Protein AF-A0A8J5F9C9-F1 (afdb_monomer_lite)

InterPro domains:
  IPR012340 Nucleic acid-binding, OB-fold [G3DSA:2.40.50.140] (24-118)
  IPR012340 Nucleic acid-binding, OB-fold [SSF50249] (26-118)
  IPR051231 SOSS complex subunit B [PTHR13356] (24-118)

Structure (mmCIF, N/CA/C/O backbone):
data_AF-A0A8J5F9C9-F1
#
_entry.id   AF-A0A8J5F9C9-F1
#
loop_
_atom_site.group_PDB
_atom_site.id
_atom_site.type_symbol
_atom_site.label_atom_id
_atom_site.label_alt_id
_atom_site.label_comp_id
_atom_site.label_asym_id
_atom_site.label_entity_id
_atom_site.label_seq_id
_atom_site.pdbx_PDB_ins_code
_atom_site.Cartn_x
_atom_site.Cartn_y
_atom_site.Cartn_z
_atom_site.occupancy
_atom_site.B_iso_or_equiv
_atom_site.auth_seq_id
_atom_site.auth_comp_id
_atom_site.auth_asym_id
_atom_site.auth_atom_id
_atom_site.pdbx_PDB_model_num
ATOM 1 N N . MET A 1 1 ? 5.731 -18.144 -0.933 1.00 34.97 1 MET A N 1
ATOM 2 C CA . MET A 1 1 ? 4.597 -18.401 -1.844 1.00 34.97 1 MET A CA 1
ATOM 3 C C . MET A 1 1 ? 4.788 -17.467 -3.034 1.00 34.97 1 MET A C 1
ATOM 5 O O . MET A 1 1 ? 4.597 -16.271 -2.881 1.00 34.97 1 MET A O 1
ATOM 9 N N . ASN A 1 2 ? 5.341 -17.963 -4.146 1.00 32.09 2 ASN A N 1
ATOM 10 C CA . ASN A 1 2 ? 5.624 -17.144 -5.333 1.00 32.09 2 ASN A CA 1
ATOM 11 C C . ASN A 1 2 ? 4.320 -16.948 -6.105 1.00 32.09 2 ASN A C 1
ATOM 13 O O . ASN A 1 2 ? 3.891 -17.837 -6.839 1.00 32.09 2 ASN A O 1
ATOM 17 N N . MET A 1 3 ? 3.665 -15.810 -5.898 1.00 38.44 3 MET A N 1
ATOM 18 C CA . MET A 1 3 ? 2.511 -15.425 -6.700 1.00 38.44 3 MET A CA 1
ATOM 19 C C . MET A 1 3 ? 3.026 -15.041 -8.092 1.00 38.44 3 MET A C 1
ATOM 21 O O . MET A 1 3 ? 3.757 -14.066 -8.249 1.00 38.44 3 MET A O 1
ATOM 25 N N . ASN A 1 4 ? 2.717 -15.862 -9.097 1.00 37.50 4 ASN A N 1
ATOM 26 C CA . ASN A 1 4 ? 3.118 -15.615 -10.479 1.00 37.50 4 ASN A CA 1
ATOM 27 C C . ASN A 1 4 ? 2.414 -14.352 -10.992 1.00 37.50 4 ASN A C 1
ATOM 29 O O . ASN A 1 4 ? 1.248 -14.406 -11.380 1.00 37.50 4 ASN A O 1
ATOM 33 N N . PHE A 1 5 ? 3.144 -13.233 -11.038 1.00 46.00 5 PHE A N 1
ATOM 34 C CA . PHE A 1 5 ? 2.708 -11.951 -11.613 1.00 46.00 5 PHE A CA 1
ATOM 35 C C . PHE A 1 5 ? 2.080 -12.094 -13.011 1.00 46.00 5 PHE A C 1
ATOM 37 O O . PHE A 1 5 ? 1.198 -11.319 -13.375 1.00 46.00 5 PHE A O 1
ATOM 44 N N . TYR A 1 6 ? 2.462 -13.135 -13.757 1.00 46.03 6 TYR A N 1
ATOM 45 C CA . TYR A 1 6 ? 1.869 -13.510 -15.042 1.00 46.03 6 TYR A CA 1
ATOM 46 C C . TYR A 1 6 ? 0.339 -13.660 -15.013 1.00 46.03 6 TYR A C 1
ATOM 48 O O . TYR A 1 6 ? -0.317 -13.254 -15.968 1.00 46.03 6 TYR A O 1
ATOM 56 N N . TYR A 1 7 ? -0.248 -14.185 -13.932 1.00 43.53 7 TYR A N 1
ATOM 57 C CA . TYR A 1 7 ? -1.702 -14.393 -13.865 1.00 43.53 7 TYR A CA 1
ATOM 58 C C . TYR A 1 7 ? -2.494 -13.096 -13.670 1.00 43.53 7 TYR A C 1
ATOM 60 O O . TYR A 1 7 ? -3.628 -12.990 -14.123 1.00 43.53 7 TYR A O 1
ATOM 68 N N . ILE A 1 8 ? -1.894 -12.097 -13.026 1.00 46.91 8 ILE A N 1
ATOM 69 C CA . ILE A 1 8 ? -2.542 -10.812 -12.743 1.00 46.91 8 ILE A CA 1
ATOM 70 C C . ILE A 1 8 ? -2.579 -9.941 -14.007 1.00 46.91 8 ILE A C 1
ATOM 72 O O . ILE A 1 8 ? -3.555 -9.239 -14.261 1.00 46.91 8 ILE A O 1
ATOM 76 N N . LEU A 1 9 ? -1.531 -10.019 -14.830 1.00 47.00 9 LEU A N 1
ATOM 77 C CA . LEU A 1 9 ? -1.378 -9.197 -16.032 1.00 47.00 9 LEU A CA 1
ATOM 78 C C . LEU A 1 9 ? -2.194 -9.703 -17.234 1.00 47.00 9 LEU A C 1
ATOM 80 O O . LEU A 1 9 ? -2.459 -8.930 -18.145 1.00 47.00 9 LEU A O 1
ATOM 84 N N . SER A 1 10 ? -2.645 -10.962 -17.233 1.00 47.97 10 SER A N 1
ATOM 85 C CA . SER A 1 10 ? -3.432 -11.537 -18.340 1.00 47.97 10 SER A CA 1
ATOM 86 C C . SER A 1 10 ? -4.815 -10.894 -18.533 1.00 47.97 10 SER A C 1
ATOM 88 O O . SER A 1 10 ? -5.418 -11.089 -19.586 1.00 47.97 10 SER A O 1
ATOM 90 N N . ASN A 1 11 ? -5.339 -10.170 -17.538 1.00 49.72 11 ASN A N 1
ATOM 91 C CA . ASN A 1 11 ? -6.703 -9.624 -17.562 1.00 49.72 11 ASN A CA 1
ATOM 92 C C . ASN A 1 11 ? -6.786 -8.137 -17.935 1.00 49.72 11 ASN A C 1
ATOM 94 O O . ASN A 1 11 ? -7.888 -7.609 -18.057 1.00 49.72 11 ASN A O 1
ATOM 98 N N . ASN A 1 12 ? -5.655 -7.459 -18.136 1.00 50.62 12 ASN A N 1
ATOM 99 C CA . ASN A 1 12 ? -5.623 -6.045 -18.494 1.00 50.62 12 ASN A CA 1
ATOM 100 C C . ASN A 1 12 ? -4.858 -5.883 -19.811 1.00 50.62 12 ASN A C 1
ATOM 102 O O . ASN A 1 12 ? -3.735 -6.356 -19.927 1.00 50.62 12 ASN A O 1
ATOM 106 N N . ASN A 1 13 ? -5.446 -5.197 -20.797 1.00 50.41 13 ASN A N 1
ATOM 107 C CA . ASN A 1 13 ? -4.880 -4.924 -22.135 1.00 50.41 13 ASN A CA 1
ATOM 108 C C . ASN A 1 13 ? -3.601 -4.042 -22.133 1.00 50.41 13 ASN A C 1
ATOM 110 O O . ASN A 1 13 ? -3.288 -3.388 -23.125 1.00 50.41 13 ASN A O 1
ATOM 114 N N . LEU A 1 14 ? -2.864 -3.988 -21.024 1.00 52.44 14 LEU A N 1
ATOM 115 C CA . LEU A 1 14 ? -1.576 -3.316 -20.903 1.00 52.44 14 LEU A CA 1
ATOM 116 C C . LEU A 1 14 ? -0.469 -4.320 -21.215 1.00 52.44 14 LEU A C 1
ATOM 118 O O . LEU A 1 14 ? -0.405 -5.395 -20.616 1.00 52.44 14 LEU A O 1
ATOM 122 N N . SER A 1 15 ? 0.414 -3.978 -22.154 1.00 57.56 15 SER A N 1
ATOM 123 C CA . SER A 1 15 ? 1.530 -4.857 -22.477 1.00 57.56 15 SER A CA 1
ATOM 124 C C . SER A 1 15 ? 2.447 -4.992 -21.256 1.00 57.56 15 SER A C 1
ATOM 126 O O . SER A 1 15 ? 2.680 -4.036 -20.513 1.00 57.56 15 SER A O 1
ATOM 128 N N . PHE A 1 16 ? 3.000 -6.189 -21.049 1.00 54.81 16 PHE A N 1
ATOM 129 C CA . PHE A 1 16 ? 3.995 -6.450 -20.003 1.00 54.81 16 PHE A CA 1
ATOM 130 C C . PHE A 1 16 ? 5.136 -5.417 -20.024 1.00 54.81 16 PHE A C 1
ATOM 132 O O . PHE A 1 16 ? 5.650 -5.031 -18.977 1.00 54.81 16 PHE A O 1
ATOM 139 N N . LEU A 1 17 ? 5.491 -4.929 -21.218 1.00 50.19 17 LEU A N 1
ATOM 140 C CA . LEU A 1 17 ? 6.522 -3.920 -21.420 1.00 50.19 17 LEU A CA 1
ATOM 141 C C . LEU A 1 17 ? 6.125 -2.543 -20.866 1.00 50.19 17 LEU A C 1
ATOM 143 O O . LEU A 1 17 ? 6.967 -1.895 -20.252 1.00 50.19 17 LEU A O 1
ATOM 147 N N . ASP A 1 18 ? 4.870 -2.114 -21.017 1.00 54.16 18 ASP A N 1
ATOM 148 C CA . ASP A 1 18 ? 4.403 -0.805 -20.531 1.00 54.16 18 ASP A CA 1
ATOM 149 C C . ASP A 1 18 ? 4.410 -0.738 -19.000 1.00 54.16 18 ASP A C 1
ATOM 151 O O . ASP A 1 18 ? 4.895 0.233 -18.416 1.00 54.16 18 ASP A O 1
ATOM 155 N N . TYR A 1 19 ? 3.973 -1.815 -18.341 1.00 57.41 19 TYR A N 1
ATOM 156 C CA . TYR A 1 19 ? 4.068 -1.958 -16.886 1.00 57.41 19 TYR A CA 1
ATOM 157 C C . TYR A 1 19 ? 5.530 -1.963 -16.413 1.00 57.41 19 TYR A C 1
ATOM 159 O O . TYR A 1 19 ? 5.889 -1.256 -15.471 1.00 57.41 19 TYR A O 1
ATOM 167 N N . TYR A 1 20 ? 6.410 -2.696 -17.105 1.00 54.69 20 TYR A N 1
ATOM 168 C CA . TYR A 1 20 ? 7.831 -2.775 -16.752 1.00 54.69 20 TYR A CA 1
ATOM 169 C C . TYR A 1 20 ? 8.571 -1.443 -16.960 1.00 54.69 20 TYR A C 1
ATOM 171 O O . TYR A 1 20 ? 9.447 -1.087 -16.171 1.00 54.69 20 TYR A O 1
ATOM 179 N N . ILE A 1 21 ? 8.225 -0.686 -18.007 1.00 50.72 21 ILE A N 1
ATOM 180 C CA . ILE A 1 21 ? 8.806 0.631 -18.305 1.00 50.72 21 ILE A CA 1
ATOM 181 C C . ILE A 1 21 ? 8.325 1.679 -17.291 1.00 50.72 21 ILE A C 1
ATOM 183 O O . ILE A 1 21 ? 9.142 2.486 -16.842 1.00 50.72 21 ILE A O 1
ATOM 187 N N . HIS A 1 22 ? 7.056 1.641 -16.864 1.00 52.59 22 HIS A N 1
ATOM 188 C CA . HIS A 1 22 ? 6.554 2.517 -15.796 1.00 52.59 22 HIS A CA 1
ATOM 189 C C . HIS A 1 22 ? 7.190 2.178 -14.435 1.00 52.59 22 HIS A C 1
ATOM 191 O O . HIS A 1 22 ? 7.629 3.071 -13.706 1.00 52.59 22 HIS A O 1
ATOM 197 N N . MET A 1 23 ? 7.364 0.884 -14.140 1.00 54.91 23 MET A N 1
ATOM 198 C CA . MET A 1 23 ? 8.009 0.400 -12.916 1.00 54.91 23 MET A CA 1
ATOM 199 C C . MET A 1 23 ? 9.491 0.805 -12.808 1.00 54.91 23 MET A C 1
ATOM 201 O O . MET A 1 23 ? 9.996 0.964 -11.701 1.00 54.91 23 MET A O 1
ATOM 205 N N . ARG A 1 24 ? 10.208 1.046 -13.918 1.00 54.25 24 ARG A N 1
ATOM 206 C CA . ARG A 1 24 ? 11.646 1.400 -13.887 1.00 54.25 24 ARG A CA 1
ATOM 207 C C . ARG A 1 24 ? 11.985 2.750 -13.241 1.00 54.25 24 ARG A C 1
ATOM 209 O O . ARG A 1 24 ? 13.160 2.985 -12.967 1.00 54.25 24 ARG A O 1
ATOM 216 N N . ARG A 1 25 ? 11.012 3.638 -13.009 1.00 63.31 25 ARG A N 1
ATOM 217 C CA . ARG A 1 25 ? 11.221 4.897 -12.260 1.00 63.31 25 ARG A CA 1
ATOM 218 C C . ARG A 1 25 ? 10.656 4.865 -10.841 1.00 63.31 25 ARG A C 1
ATOM 220 O O . ARG A 1 25 ? 10.920 5.787 -10.074 1.00 63.31 25 ARG A O 1
ATOM 227 N N . ALA A 1 26 ? 9.895 3.830 -10.503 1.00 77.81 26 ALA A N 1
ATOM 228 C CA . ALA A 1 26 ? 9.252 3.690 -9.211 1.00 77.81 26 ALA A CA 1
ATOM 229 C C . ALA A 1 26 ? 10.181 2.944 -8.240 1.00 77.81 26 ALA A C 1
ATOM 231 O O . ALA A 1 26 ? 10.850 1.976 -8.605 1.00 77.81 26 ALA A O 1
ATOM 232 N N . THR A 1 27 ? 10.227 3.382 -6.987 1.00 90.25 27 THR A N 1
ATOM 233 C CA . THR A 1 27 ? 10.934 2.679 -5.918 1.00 90.25 27 THR A CA 1
ATOM 234 C C . THR A 1 27 ? 10.238 1.348 -5.644 1.00 90.25 27 THR A C 1
ATOM 236 O O . THR A 1 27 ? 9.033 1.308 -5.396 1.00 90.25 27 THR A O 1
ATOM 239 N N . GLN A 1 28 ? 11.005 0.258 -5.662 1.00 91.31 28 GLN A N 1
ATOM 240 C CA . GLN A 1 28 ? 10.521 -1.084 -5.329 1.00 91.31 28 GLN A CA 1
ATOM 241 C C . GLN A 1 28 ? 10.155 -1.189 -3.846 1.00 91.31 28 GLN A C 1
ATOM 243 O O . GLN A 1 28 ? 10.874 -0.658 -2.995 1.00 91.31 28 GLN A O 1
ATOM 248 N N . LEU A 1 29 ? 9.103 -1.941 -3.519 1.00 94.38 29 LEU A N 1
ATOM 249 C CA . LEU A 1 29 ? 8.649 -2.127 -2.140 1.00 94.38 29 LEU A CA 1
ATOM 250 C C . LEU A 1 29 ? 9.717 -2.773 -1.252 1.00 94.38 29 LEU A C 1
ATOM 252 O O . LEU A 1 29 ? 9.839 -2.410 -0.091 1.00 94.38 29 LEU A O 1
ATOM 256 N N . LYS A 1 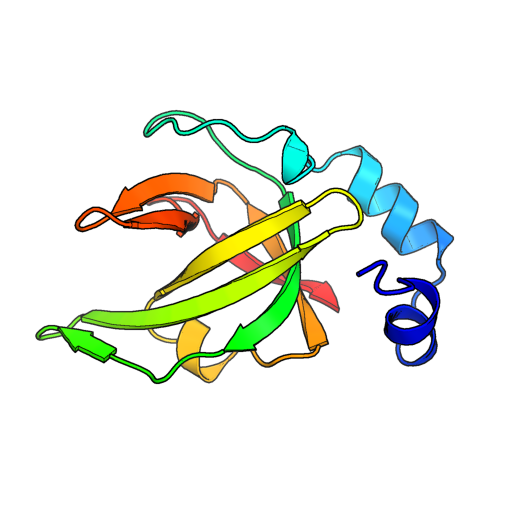30 ? 10.554 -3.677 -1.772 1.00 92.44 30 LYS A N 1
ATOM 257 C CA . LYS A 1 30 ? 11.674 -4.239 -0.995 1.00 92.44 30 LYS A CA 1
ATOM 258 C C . LYS A 1 30 ? 12.714 -3.183 -0.584 1.00 92.44 30 LYS A C 1
ATOM 260 O O . LYS A 1 30 ? 13.442 -3.386 0.384 1.00 92.44 30 LYS A O 1
ATOM 265 N N . GLY A 1 31 ? 12.822 -2.092 -1.342 1.00 89.81 31 GLY A N 1
ATOM 266 C CA . GLY A 1 31 ? 13.829 -1.049 -1.147 1.00 89.81 31 GLY A CA 1
ATOM 267 C C . GLY A 1 31 ? 13.387 0.109 -0.253 1.00 89.81 31 GLY A C 1
ATOM 268 O O . GLY A 1 31 ? 14.218 0.954 0.078 1.00 89.81 31 GLY A O 1
ATOM 269 N N . ILE A 1 32 ? 12.108 0.185 0.134 1.00 92.06 32 ILE A N 1
ATOM 270 C CA . ILE A 1 32 ? 11.631 1.259 1.012 1.00 92.06 32 ILE A CA 1
ATOM 271 C C . ILE A 1 32 ? 12.037 0.974 2.460 1.00 92.06 32 ILE A C 1
ATOM 273 O O . ILE A 1 32 ? 11.943 -0.150 2.949 1.00 92.06 32 ILE A O 1
ATOM 277 N N . VAL A 1 33 ? 12.472 2.015 3.164 1.00 90.88 33 VAL A N 1
ATOM 278 C CA . VAL A 1 33 ? 12.856 1.944 4.578 1.00 90.88 33 VAL A CA 1
ATOM 279 C C . VAL A 1 33 ? 11.969 2.872 5.403 1.00 90.88 33 VAL A C 1
ATOM 281 O O . VAL A 1 33 ? 11.559 3.916 4.885 1.00 90.88 33 VAL A O 1
ATOM 284 N N . PRO A 1 34 ? 11.644 2.523 6.663 1.00 90.62 34 PRO A N 1
ATOM 285 C CA . PRO A 1 34 ? 10.821 3.379 7.504 1.00 90.62 34 PRO A CA 1
ATOM 286 C C . PRO A 1 34 ? 11.474 4.752 7.691 1.00 90.62 34 PRO A C 1
ATOM 288 O O . PRO A 1 34 ? 12.556 4.859 8.264 1.00 90.62 34 PRO A O 1
ATOM 291 N N . ALA A 1 35 ? 10.818 5.805 7.215 1.00 82.69 35 ALA A N 1
ATOM 292 C CA . ALA A 1 35 ? 11.274 7.179 7.364 1.00 82.69 35 ALA A CA 1
ATOM 293 C C . ALA A 1 35 ? 10.093 8.139 7.200 1.00 82.69 35 ALA A C 1
ATOM 295 O O . ALA A 1 35 ? 9.399 8.128 6.186 1.00 82.69 35 ALA A O 1
ATOM 296 N N . ALA A 1 36 ? 9.883 9.012 8.186 1.00 67.50 36 ALA A N 1
ATOM 297 C CA . ALA A 1 36 ? 8.796 9.993 8.151 1.00 67.50 36 ALA A CA 1
ATOM 298 C C . ALA A 1 36 ? 9.017 11.114 7.115 1.00 67.50 36 ALA A C 1
ATOM 300 O O . ALA A 1 36 ? 8.075 11.824 6.770 1.00 67.50 36 ALA A O 1
ATOM 301 N N . THR A 1 37 ? 10.254 11.281 6.639 1.00 68.06 37 THR A N 1
ATOM 302 C CA . THR A 1 37 ? 10.676 12.369 5.745 1.00 68.06 37 THR A CA 1
ATOM 303 C C . THR A 1 37 ? 10.995 11.913 4.327 1.00 68.06 37 THR A C 1
ATOM 305 O O . THR A 1 37 ? 11.183 12.764 3.461 1.00 68.06 37 THR A O 1
ATOM 308 N N . ASN A 1 38 ? 11.084 10.604 4.077 1.00 74.12 38 ASN A N 1
ATOM 309 C CA . ASN A 1 38 ? 11.406 10.112 2.745 1.00 74.12 38 ASN A CA 1
ATOM 310 C C . ASN A 1 38 ? 10.152 10.079 1.884 1.00 74.12 38 ASN A C 1
ATOM 312 O O . ASN A 1 38 ? 9.112 9.559 2.283 1.00 74.12 38 ASN A O 1
ATOM 316 N N . THR A 1 39 ? 10.303 10.599 0.675 1.00 86.44 39 THR A N 1
ATOM 317 C CA . THR A 1 39 ? 9.300 10.523 -0.374 1.00 86.44 39 THR A CA 1
ATOM 318 C C . THR A 1 39 ? 9.364 9.150 -1.032 1.00 86.44 39 THR A C 1
ATOM 320 O O . THR A 1 39 ? 10.366 8.803 -1.660 1.00 86.44 39 THR A O 1
ATOM 323 N N . VAL A 1 40 ? 8.296 8.367 -0.909 1.00 92.00 40 VAL A N 1
ATOM 324 C CA . VAL A 1 40 ? 8.147 7.088 -1.608 1.00 92.00 40 VAL A CA 1
ATOM 325 C C . VAL A 1 40 ? 7.290 7.298 -2.850 1.00 92.00 40 VAL A C 1
ATOM 327 O O . VAL A 1 40 ? 6.108 7.611 -2.740 1.00 92.00 40 VAL A O 1
ATOM 330 N N . ASN A 1 41 ? 7.879 7.088 -4.025 1.00 93.62 41 ASN A N 1
ATOM 331 C CA . ASN A 1 41 ? 7.154 7.008 -5.290 1.00 93.62 41 ASN A CA 1
ATOM 332 C C . ASN A 1 41 ? 7.169 5.550 -5.736 1.00 93.62 41 ASN A C 1
ATOM 334 O O . ASN A 1 41 ? 8.242 5.014 -5.993 1.00 93.62 41 ASN A O 1
ATOM 338 N N . THR A 1 42 ? 6.023 4.881 -5.761 1.00 93.94 42 THR A N 1
ATOM 339 C CA . THR A 1 42 ? 5.956 3.434 -6.012 1.00 93.94 42 THR A CA 1
ATOM 340 C C . THR A 1 42 ? 4.661 3.055 -6.724 1.00 93.94 42 THR A C 1
ATOM 342 O O . THR A 1 42 ? 3.711 3.834 -6.768 1.00 93.94 42 THR A O 1
ATOM 345 N N . GLN A 1 43 ? 4.619 1.855 -7.290 1.00 95.31 43 GLN A N 1
ATOM 346 C CA . GLN A 1 43 ? 3.434 1.297 -7.923 1.00 95.31 43 GLN A CA 1
ATOM 347 C C . GLN A 1 43 ? 3.260 -0.144 -7.460 1.00 95.31 43 GLN A C 1
ATOM 349 O O . GLN A 1 43 ? 4.211 -0.922 -7.463 1.00 95.31 43 GLN A O 1
ATOM 354 N N . PHE A 1 44 ? 2.043 -0.502 -7.074 1.00 95.62 44 PHE A N 1
ATOM 355 C CA . PHE A 1 44 ? 1.736 -1.814 -6.518 1.00 95.62 44 PHE A CA 1
ATOM 356 C C . PHE A 1 44 ? 0.321 -2.243 -6.886 1.00 95.62 44 PHE A C 1
ATOM 358 O O . PHE A 1 44 ? -0.530 -1.420 -7.225 1.00 95.62 44 PHE A O 1
ATOM 365 N N . ILE A 1 45 ? 0.066 -3.543 -6.801 1.00 96.50 45 ILE A N 1
ATOM 366 C CA . ILE A 1 45 ? -1.282 -4.095 -6.867 1.00 96.50 45 ILE A CA 1
ATOM 367 C C . ILE A 1 45 ? -1.881 -4.202 -5.464 1.00 96.50 45 ILE A C 1
ATOM 369 O O . ILE A 1 45 ? -1.199 -4.601 -4.518 1.00 96.50 45 ILE A O 1
ATOM 373 N N . LEU A 1 46 ? -3.168 -3.879 -5.336 1.00 97.75 46 LEU A N 1
ATOM 374 C CA . LEU A 1 46 ? -3.957 -4.171 -4.143 1.00 97.75 46 LEU A CA 1
ATOM 375 C C . LEU A 1 46 ? -4.354 -5.652 -4.136 1.00 97.75 46 LEU A C 1
ATOM 377 O O . LEU A 1 46 ? -5.055 -6.106 -5.038 1.00 97.75 46 LEU A O 1
ATOM 381 N N . LEU A 1 47 ? -3.911 -6.403 -3.127 1.00 96.25 47 LEU A N 1
ATOM 382 C CA . LEU A 1 47 ? -4.200 -7.834 -2.984 1.00 96.25 47 LEU A CA 1
ATOM 383 C C . LEU A 1 47 ? -5.435 -8.084 -2.122 1.00 96.25 47 LEU A C 1
ATOM 385 O O . LEU A 1 47 ? -6.345 -8.799 -2.526 1.00 96.25 47 LEU A O 1
ATOM 389 N N . GLU A 1 48 ? -5.473 -7.470 -0.942 1.00 97.50 48 GLU A N 1
ATOM 390 C CA . GLU A 1 48 ? -6.547 -7.643 0.035 1.00 97.50 48 GLU A CA 1
ATOM 391 C C . GLU A 1 48 ? -6.905 -6.294 0.644 1.00 97.50 48 GLU A C 1
ATOM 393 O O . GLU A 1 48 ? -6.025 -5.465 0.884 1.00 97.50 48 GLU A O 1
ATOM 398 N N . LYS A 1 49 ? -8.192 -6.075 0.921 1.00 96.88 49 LYS A N 1
ATOM 399 C CA . LYS A 1 49 ? -8.693 -4.862 1.571 1.00 96.88 49 LYS A CA 1
ATOM 400 C C . LYS A 1 49 ? -9.425 -5.237 2.855 1.00 96.88 49 LYS A C 1
ATOM 402 O O . LYS A 1 49 ? -10.388 -5.998 2.823 1.00 96.88 49 LYS A O 1
ATOM 407 N N . GLY A 1 50 ? -8.966 -4.694 3.976 1.00 94.94 50 GLY A N 1
ATOM 408 C CA . GLY A 1 50 ? -9.624 -4.822 5.269 1.00 94.94 50 GLY A CA 1
ATOM 409 C C . GLY A 1 50 ? -10.890 -3.970 5.371 1.00 94.94 50 GLY A C 1
ATOM 410 O O . GLY A 1 50 ? -11.193 -3.138 4.512 1.00 94.94 50 GLY A O 1
ATOM 411 N N . SER A 1 51 ? -11.630 -4.160 6.461 1.00 93.62 51 SER A N 1
ATOM 412 C CA . SER A 1 51 ? -12.821 -3.367 6.760 1.00 93.62 51 SER A CA 1
ATOM 413 C C . SER A 1 51 ? -12.489 -1.885 6.935 1.00 93.62 51 SER A C 1
ATOM 415 O O . SER A 1 51 ? -11.432 -1.519 7.453 1.00 93.62 51 SER A O 1
ATOM 417 N N . ILE A 1 52 ? -13.439 -1.030 6.567 1.00 94.00 52 ILE A N 1
ATOM 418 C CA . ILE A 1 52 ? -13.355 0.403 6.834 1.00 94.00 52 ILE A CA 1
ATOM 419 C C . ILE A 1 52 ? -13.501 0.643 8.340 1.00 94.00 52 ILE A C 1
ATOM 421 O O . ILE A 1 52 ? -14.502 0.256 8.940 1.00 94.00 52 ILE A O 1
ATOM 425 N N . ALA A 1 53 ? -12.517 1.312 8.932 1.00 91.56 53 ALA A N 1
ATOM 426 C CA . ALA A 1 53 ? -12.555 1.820 10.293 1.00 91.56 53 ALA A CA 1
ATOM 427 C C . ALA A 1 53 ? -12.907 3.315 10.286 1.00 91.56 53 ALA A C 1
ATOM 429 O O . ALA A 1 53 ? -12.402 4.084 9.465 1.00 91.56 53 ALA A O 1
ATOM 430 N N . GLN A 1 54 ? -13.756 3.733 11.223 1.00 89.31 54 GLN A N 1
ATOM 431 C CA . GLN A 1 54 ? -14.036 5.141 11.496 1.00 89.31 54 GLN A CA 1
ATOM 432 C C . GLN A 1 54 ? -13.447 5.514 12.853 1.00 89.31 54 GLN A C 1
ATOM 434 O O . GLN A 1 54 ? -13.802 4.921 13.868 1.00 89.31 54 GLN A O 1
ATOM 439 N N . ASP A 1 55 ? -12.557 6.501 12.857 1.00 81.56 55 ASP A N 1
ATOM 440 C CA . ASP A 1 55 ? -12.013 7.122 14.062 1.00 81.56 55 ASP A CA 1
ATOM 441 C C . ASP A 1 55 ? -12.431 8.598 14.072 1.00 81.56 55 ASP A C 1
ATOM 443 O O . ASP A 1 55 ? -11.843 9.460 13.413 1.00 81.56 55 ASP A O 1
ATOM 447 N N . GLY A 1 56 ? -13.560 8.877 14.727 1.00 84.12 56 GLY A N 1
ATOM 448 C CA . GLY A 1 56 ? -14.209 10.183 14.669 1.00 84.12 56 GLY A CA 1
ATOM 449 C C . GLY A 1 56 ? -14.640 10.550 13.245 1.00 84.12 56 GLY A C 1
ATOM 450 O O . GLY A 1 56 ? -15.538 9.930 12.679 1.00 84.12 56 GLY A O 1
ATOM 451 N N . LYS A 1 57 ? -14.021 11.590 12.670 1.00 79.25 57 LYS A N 1
ATOM 452 C CA . LYS A 1 57 ? -14.279 12.035 11.285 1.00 79.25 57 LYS A CA 1
ATOM 453 C C . LYS A 1 57 ? -13.365 11.362 10.258 1.00 79.25 57 LYS A C 1
ATOM 455 O O . LYS A 1 57 ? -13.603 11.507 9.060 1.00 79.25 57 LYS A O 1
ATOM 460 N N . GLU A 1 58 ? -12.323 10.663 10.701 1.00 84.75 58 GLU A N 1
ATOM 461 C CA . GLU A 1 58 ? -11.356 10.030 9.812 1.00 84.75 58 GLU A CA 1
ATOM 462 C C . GLU A 1 58 ? -11.806 8.613 9.460 1.00 84.75 58 GLU A C 1
ATOM 464 O O . GLU A 1 58 ? -12.027 7.763 10.321 1.00 84.75 58 GLU A O 1
ATOM 469 N N . MET A 1 59 ? -11.943 8.361 8.162 1.00 92.25 59 MET A N 1
ATOM 470 C CA . MET A 1 59 ? -12.234 7.041 7.621 1.00 92.25 59 MET A CA 1
ATOM 471 C C . MET A 1 59 ? -10.929 6.438 7.112 1.00 92.25 59 MET A C 1
ATOM 473 O O . MET A 1 59 ? -10.270 7.046 6.270 1.00 92.25 59 MET A O 1
ATOM 477 N N . THR A 1 60 ? -10.558 5.266 7.616 1.00 94.44 60 THR A N 1
ATOM 478 C CA . THR A 1 60 ? -9.337 4.558 7.214 1.00 94.44 60 THR A CA 1
ATOM 479 C C . THR A 1 60 ? -9.637 3.115 6.860 1.00 94.44 60 THR A C 1
ATOM 481 O O . THR A 1 60 ? -10.637 2.544 7.289 1.00 94.44 60 THR A O 1
ATOM 484 N N . CYS A 1 61 ? -8.771 2.509 6.066 1.00 95.25 61 CYS A N 1
ATOM 485 C CA . CYS A 1 61 ? -8.808 1.082 5.802 1.00 95.25 61 CYS A CA 1
ATOM 486 C C . CYS A 1 61 ? -7.393 0.618 5.483 1.00 95.25 61 CYS A C 1
ATOM 488 O O . CYS A 1 61 ? -6.605 1.328 4.851 1.00 95.25 61 CYS A O 1
ATOM 490 N N . LEU A 1 62 ? -7.074 -0.573 5.972 1.00 96.56 62 LEU A N 1
ATOM 491 C CA . LEU A 1 62 ? -5.783 -1.200 5.764 1.00 96.56 62 LEU A CA 1
ATOM 492 C C . LEU A 1 62 ? -5.902 -2.197 4.617 1.00 96.56 62 LEU A C 1
ATOM 494 O O . LEU A 1 62 ? -6.858 -2.967 4.570 1.00 96.56 62 LEU A O 1
ATOM 498 N N . ALA A 1 63 ? -4.937 -2.193 3.710 1.00 97.56 63 ALA A N 1
ATOM 499 C CA . ALA A 1 63 ? -4.846 -3.155 2.625 1.00 97.56 63 ALA A CA 1
ATOM 500 C C . ALA A 1 63 ? -3.480 -3.832 2.604 1.00 97.56 63 ALA A C 1
ATOM 502 O O . ALA A 1 63 ? -2.476 -3.245 3.010 1.00 97.56 63 ALA A O 1
ATOM 503 N N . LEU A 1 64 ? -3.449 -5.055 2.084 1.00 98.19 64 LEU A N 1
ATOM 504 C CA . LEU A 1 64 ? -2.220 -5.709 1.666 1.00 98.19 64 LEU A CA 1
ATOM 505 C C . LEU A 1 64 ? -1.959 -5.339 0.207 1.00 98.19 64 LE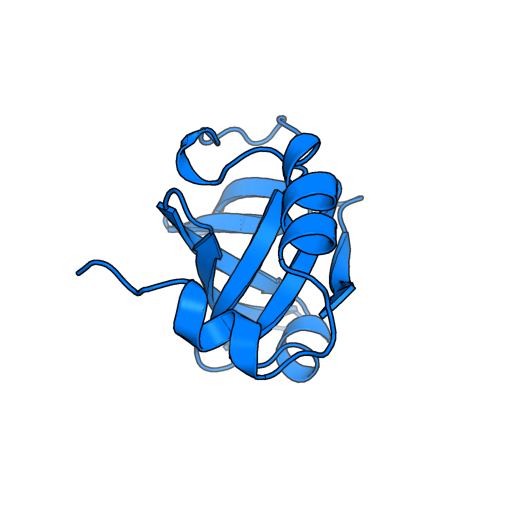U A C 1
ATOM 507 O O . LEU A 1 64 ? -2.812 -5.560 -0.654 1.00 98.19 64 LEU A O 1
ATOM 511 N N . VAL A 1 65 ? -0.782 -4.784 -0.070 1.00 97.94 65 VAL A N 1
ATOM 512 C CA . VAL A 1 65 ? -0.352 -4.435 -1.429 1.00 97.94 65 VAL A CA 1
ATOM 513 C C . VAL A 1 65 ? 0.973 -5.103 -1.752 1.00 97.94 65 VAL A C 1
ATOM 515 O O . VAL A 1 65 ? 1.759 -5.382 -0.845 1.00 97.94 65 VAL A O 1
ATOM 518 N N . ALA A 1 66 ? 1.233 -5.359 -3.031 1.00 96.88 66 ALA A N 1
ATOM 519 C CA . ALA A 1 66 ? 2.472 -5.997 -3.456 1.00 96.88 66 ALA A CA 1
ATOM 520 C C . ALA A 1 66 ? 2.988 -5.495 -4.805 1.00 96.88 66 ALA A C 1
ATOM 522 O O . ALA A 1 66 ? 2.235 -5.036 -5.662 1.00 96.88 66 ALA A O 1
ATOM 523 N N . ASP A 1 67 ? 4.292 -5.651 -4.995 1.00 93.19 67 ASP A N 1
ATOM 524 C CA . ASP A 1 67 ? 4.976 -5.603 -6.280 1.00 93.19 67 ASP A CA 1
ATOM 525 C C . ASP A 1 67 ? 5.790 -6.899 -6.459 1.00 93.19 67 ASP A C 1
ATOM 527 O O . ASP A 1 67 ? 5.688 -7.831 -5.656 1.00 93.19 67 ASP A O 1
ATOM 531 N N . ALA A 1 68 ? 6.589 -6.995 -7.522 1.00 89.44 68 ALA A N 1
ATOM 532 C CA . ALA A 1 68 ? 7.393 -8.190 -7.794 1.00 89.44 68 ALA A CA 1
ATOM 533 C C . ALA A 1 68 ? 8.465 -8.488 -6.724 1.00 89.44 68 ALA A C 1
ATOM 535 O O . ALA A 1 68 ? 9.125 -9.524 -6.790 1.00 89.44 68 ALA A O 1
ATOM 536 N N . THR A 1 69 ? 8.674 -7.587 -5.761 1.00 89.69 69 THR A N 1
ATOM 537 C CA . THR A 1 69 ? 9.796 -7.610 -4.819 1.00 89.69 69 THR A CA 1
ATOM 538 C C . THR A 1 69 ? 9.383 -7.836 -3.371 1.00 89.69 69 THR A C 1
ATOM 540 O O . THR A 1 69 ? 10.147 -8.459 -2.630 1.00 89.69 69 THR A O 1
ATOM 543 N N . ALA A 1 70 ? 8.217 -7.337 -2.953 1.00 94.00 70 ALA A N 1
ATOM 544 C CA . ALA A 1 70 ? 7.711 -7.469 -1.591 1.00 94.00 70 ALA A CA 1
ATOM 545 C C . ALA A 1 70 ? 6.202 -7.183 -1.500 1.00 94.00 70 ALA A C 1
ATOM 547 O O . ALA A 1 70 ? 5.571 -6.716 -2.447 1.00 94.00 70 ALA A O 1
ATOM 548 N N . SER A 1 71 ? 5.645 -7.420 -0.313 1.00 96.75 71 SER A N 1
ATOM 549 C CA . SER A 1 71 ? 4.313 -6.967 0.087 1.00 96.75 71 SER A CA 1
ATOM 550 C C . SER A 1 71 ? 4.396 -6.115 1.350 1.00 96.75 71 SER A C 1
ATOM 552 O O . SER A 1 71 ? 5.171 -6.434 2.253 1.00 96.75 71 SER A O 1
ATOM 554 N N . VAL A 1 72 ? 3.577 -5.069 1.443 1.00 97.19 72 VAL A N 1
ATOM 555 C CA . VAL A 1 72 ? 3.495 -4.189 2.620 1.00 97.19 72 VAL A CA 1
ATOM 556 C C . VAL A 1 72 ? 2.043 -3.857 2.948 1.00 97.19 72 VAL A C 1
ATOM 558 O O . VAL A 1 72 ? 1.156 -3.980 2.103 1.00 97.19 72 VAL A O 1
ATOM 561 N N . HIS A 1 73 ? 1.796 -3.402 4.175 1.00 97.62 73 HIS A N 1
ATOM 562 C CA . HIS A 1 73 ? 0.509 -2.815 4.526 1.00 97.62 73 HIS A CA 1
ATOM 563 C C . HIS A 1 73 ? 0.408 -1.392 3.976 1.00 97.62 73 HIS A C 1
ATOM 565 O O . HIS A 1 73 ? 1.293 -0.569 4.216 1.00 97.62 73 HIS A O 1
ATOM 571 N N . PHE A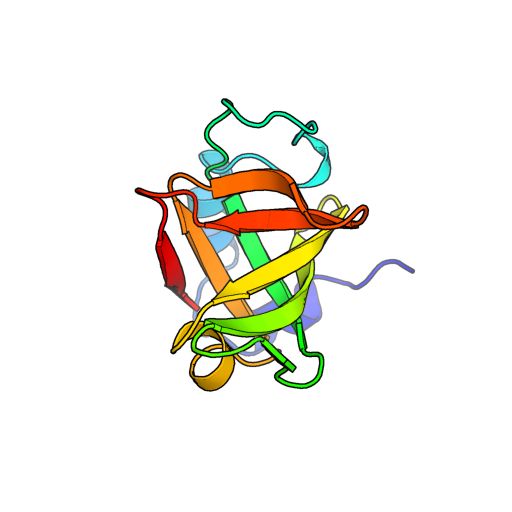 1 74 ? -0.686 -1.094 3.283 1.00 97.75 74 PHE A N 1
ATOM 572 C CA . PHE A 1 74 ? -1.026 0.229 2.779 1.00 97.75 74 PHE A CA 1
ATOM 573 C C . PHE A 1 74 ? -2.257 0.765 3.512 1.00 97.75 74 PHE A C 1
ATOM 575 O O . PHE A 1 74 ? -3.309 0.126 3.517 1.00 97.75 74 PHE A O 1
ATOM 582 N N . GLN A 1 75 ? -2.128 1.925 4.150 1.00 96.81 75 GLN A N 1
ATOM 583 C CA . GLN A 1 75 ? -3.226 2.599 4.830 1.00 96.81 75 GLN A CA 1
ATOM 584 C C . GLN A 1 75 ? -3.799 3.701 3.941 1.00 96.81 75 GLN A C 1
ATOM 586 O O . GLN A 1 75 ? -3.133 4.698 3.650 1.00 96.81 75 GLN A O 1
ATOM 591 N N . MET A 1 76 ? -5.061 3.514 3.575 1.00 96.00 76 MET A N 1
ATOM 592 C CA . MET A 1 76 ? -5.866 4.447 2.798 1.00 96.00 76 MET A CA 1
ATOM 593 C C . MET A 1 76 ? -6.691 5.362 3.698 1.00 96.00 76 MET A C 1
ATOM 595 O O . MET A 1 76 ? -7.015 5.010 4.840 1.00 96.00 76 MET A O 1
ATOM 599 N N . TRP A 1 77 ? -7.085 6.505 3.140 1.00 92.62 77 TRP A N 1
ATOM 600 C CA . TRP A 1 77 ? -7.866 7.524 3.834 1.00 92.62 77 TRP A CA 1
ATOM 601 C C . TRP A 1 77 ? -9.086 7.958 3.032 1.00 92.62 77 TRP A C 1
ATOM 603 O O . TRP A 1 77 ? -9.039 8.131 1.814 1.00 92.62 77 TRP A O 1
ATOM 613 N N . GLY A 1 78 ? -10.189 8.215 3.732 1.00 93.12 78 GLY A N 1
ATOM 614 C CA . GLY A 1 78 ? -11.369 8.828 3.141 1.00 93.12 78 GLY A CA 1
ATOM 615 C C . GLY A 1 78 ? -11.867 8.053 1.921 1.00 93.12 78 GLY A C 1
ATOM 616 O O . GLY A 1 78 ? -12.060 6.839 1.971 1.00 93.12 78 GLY A O 1
ATOM 617 N N . SER A 1 79 ? -12.091 8.759 0.814 1.00 92.00 79 SER A N 1
ATOM 618 C CA . SER A 1 79 ? -12.641 8.177 -0.413 1.00 92.00 79 SER A CA 1
ATOM 619 C C . SER A 1 79 ? -11.803 7.035 -0.992 1.00 92.00 79 SER A C 1
ATOM 621 O O . SER A 1 79 ? -12.392 6.148 -1.602 1.00 92.00 79 SER A O 1
ATOM 623 N N . GLU A 1 80 ? -10.486 6.985 -0.755 1.00 94.50 80 GLU A N 1
ATOM 624 C CA . GLU A 1 80 ? -9.613 5.895 -1.227 1.00 94.50 80 GLU A CA 1
ATOM 625 C C . GLU A 1 80 ? -10.150 4.519 -0.807 1.00 94.50 80 GLU A C 1
ATOM 627 O O . GLU A 1 80 ? -10.198 3.598 -1.618 1.00 94.50 80 GLU A O 1
ATOM 632 N N . CYS A 1 81 ? -10.686 4.409 0.413 1.00 95.06 81 CYS A N 1
ATOM 633 C CA . CYS A 1 81 ? -11.251 3.167 0.943 1.00 95.06 81 CYS A CA 1
ATOM 634 C C . CYS A 1 81 ? -12.469 2.633 0.189 1.00 95.06 81 CYS A C 1
ATOM 636 O O . CYS A 1 81 ? -12.747 1.430 0.217 1.00 95.06 81 CYS A O 1
ATOM 638 N N . LYS A 1 82 ? -13.216 3.533 -0.454 1.00 93.06 82 LYS A N 1
ATOM 639 C CA . LYS A 1 82 ? -14.397 3.203 -1.260 1.00 93.06 82 LYS A CA 1
ATOM 640 C C . LYS A 1 82 ? -14.055 3.042 -2.740 1.00 93.06 82 LYS A C 1
ATOM 642 O O . LYS A 1 82 ? -14.813 2.408 -3.458 1.00 93.06 82 LYS A O 1
ATOM 647 N N . THR A 1 83 ? -12.956 3.648 -3.183 1.00 94.56 83 THR A N 1
ATOM 648 C CA . THR A 1 83 ? -12.557 3.687 -4.592 1.00 94.56 83 THR A CA 1
ATOM 649 C C . THR A 1 83 ? -11.676 2.504 -4.974 1.00 94.56 83 THR A C 1
ATOM 651 O O . THR A 1 83 ? -11.846 1.952 -6.058 1.00 94.56 83 THR A O 1
ATOM 654 N N . PHE A 1 84 ? -10.714 2.134 -4.126 1.00 96.88 84 PHE A N 1
ATOM 655 C CA . PHE A 1 84 ? -9.764 1.075 -4.450 1.00 96.88 84 PHE A CA 1
ATOM 656 C C . PHE A 1 84 ? -10.294 -0.300 -4.063 1.00 96.88 84 PHE A C 1
ATOM 658 O O . PHE A 1 84 ? -10.810 -0.505 -2.961 1.00 96.88 84 PHE A O 1
ATOM 665 N N . GLU A 1 85 ? -10.114 -1.249 -4.976 1.00 96.88 85 GLU A N 1
ATOM 666 C CA . GLU A 1 85 ? -10.523 -2.642 -4.828 1.00 96.88 85 GLU A CA 1
ATOM 667 C C . GLU A 1 85 ? -9.369 -3.603 -5.149 1.00 96.88 85 GLU A C 1
ATOM 669 O O . GLU A 1 85 ? -8.456 -3.236 -5.902 1.00 96.88 85 GLU A O 1
ATOM 674 N N . PRO A 1 86 ? -9.395 -4.838 -4.608 1.00 96.94 86 PRO A N 1
ATOM 675 C CA . PRO A 1 86 ? -8.443 -5.878 -4.978 1.00 96.94 86 PRO A CA 1
ATOM 676 C C . PRO A 1 86 ? -8.326 -6.038 -6.496 1.00 96.94 86 PRO A C 1
ATOM 678 O O . PRO A 1 86 ? -9.317 -5.979 -7.224 1.00 96.94 86 PRO A O 1
ATOM 681 N N . GLY A 1 87 ? -7.100 -6.206 -6.982 1.00 93.50 87 GLY A N 1
ATOM 682 C CA . GLY A 1 87 ? -6.788 -6.253 -8.409 1.00 93.50 87 GLY A CA 1
ATOM 683 C C . GLY A 1 87 ? -6.416 -4.904 -9.028 1.00 93.50 87 GLY A C 1
ATOM 684 O O . GLY A 1 87 ? -5.822 -4.890 -10.100 1.00 93.50 87 GLY A O 1
ATOM 685 N N . ASN A 1 88 ? -6.724 -3.772 -8.382 1.00 95.56 88 ASN A N 1
ATOM 686 C CA . ASN A 1 88 ? -6.331 -2.457 -8.897 1.00 95.56 88 ASN A CA 1
ATOM 687 C C . ASN A 1 88 ? -4.817 -2.252 -8.792 1.00 95.56 88 ASN A C 1
ATOM 689 O O . ASN A 1 88 ? -4.205 -2.563 -7.767 1.00 95.56 88 ASN A O 1
ATOM 693 N N . ILE A 1 89 ? -4.241 -1.654 -9.830 1.00 94.38 89 ILE A N 1
ATOM 694 C CA . ILE A 1 89 ? -2.868 -1.165 -9.842 1.00 94.38 89 ILE A CA 1
ATOM 695 C C . ILE A 1 89 ? -2.899 0.299 -9.420 1.00 94.38 89 ILE A C 1
ATOM 697 O O . ILE A 1 89 ? -3.542 1.136 -10.058 1.00 94.38 89 ILE A O 1
ATOM 701 N N . ILE A 1 90 ? -2.198 0.607 -8.337 1.00 96.19 90 ILE A N 1
ATOM 702 C CA . ILE A 1 90 ? -2.177 1.929 -7.721 1.00 96.19 90 ILE A CA 1
ATOM 703 C C . ILE A 1 90 ? -0.776 2.510 -7.871 1.00 96.19 90 ILE A C 1
ATOM 705 O O . ILE A 1 90 ? 0.212 1.871 -7.510 1.00 96.19 90 ILE A O 1
ATOM 709 N N . HIS A 1 91 ? -0.698 3.729 -8.395 1.00 95.50 91 HIS A N 1
ATOM 710 C CA . HIS A 1 91 ? 0.495 4.559 -8.342 1.00 95.50 91 HIS A CA 1
ATOM 711 C C . HIS A 1 91 ? 0.406 5.471 -7.118 1.00 95.50 91 HIS A C 1
ATOM 713 O O . HIS A 1 91 ? -0.560 6.217 -6.956 1.00 95.50 91 HIS A O 1
ATOM 719 N N . LEU A 1 92 ? 1.410 5.389 -6.249 1.00 96.12 92 LEU A N 1
ATOM 720 C CA . LEU A 1 92 ? 1.567 6.242 -5.083 1.00 96.12 92 LEU A CA 1
ATOM 721 C C . LEU A 1 92 ? 2.690 7.241 -5.350 1.00 96.12 92 LEU A C 1
ATOM 723 O O . LEU A 1 92 ? 3.855 6.851 -5.434 1.00 96.12 92 LEU A O 1
ATOM 727 N N . ALA A 1 93 ? 2.330 8.518 -5.425 1.00 94.12 93 ALA A N 1
ATOM 728 C CA . ALA A 1 93 ? 3.262 9.635 -5.468 1.00 94.12 93 ALA A CA 1
ATOM 729 C C . ALA A 1 93 ? 3.357 10.304 -4.093 1.00 94.12 93 ALA A C 1
ATOM 731 O O . ALA A 1 93 ? 2.362 10.403 -3.370 1.00 94.12 93 ALA A O 1
ATOM 732 N N . ASP A 1 94 ? 4.556 10.762 -3.735 1.00 93.38 94 ASP A N 1
ATOM 733 C CA . ASP A 1 94 ? 4.873 11.400 -2.453 1.00 93.38 94 ASP A CA 1
ATOM 734 C C . ASP A 1 94 ? 4.318 10.659 -1.216 1.00 93.38 94 ASP A C 1
ATOM 736 O O . ASP A 1 94 ? 3.776 11.247 -0.270 1.00 93.38 94 ASP A O 1
ATOM 740 N N . GLY A 1 95 ? 4.445 9.331 -1.235 1.00 94.69 95 GLY A N 1
ATOM 741 C CA . GLY A 1 95 ? 4.082 8.444 -0.140 1.00 94.69 95 GLY A CA 1
ATOM 742 C C . GLY A 1 95 ? 5.053 8.507 1.037 1.00 94.69 95 GLY A C 1
ATOM 743 O O . GLY A 1 95 ? 6.178 8.991 0.924 1.00 94.69 95 GLY A O 1
ATOM 744 N N . ILE A 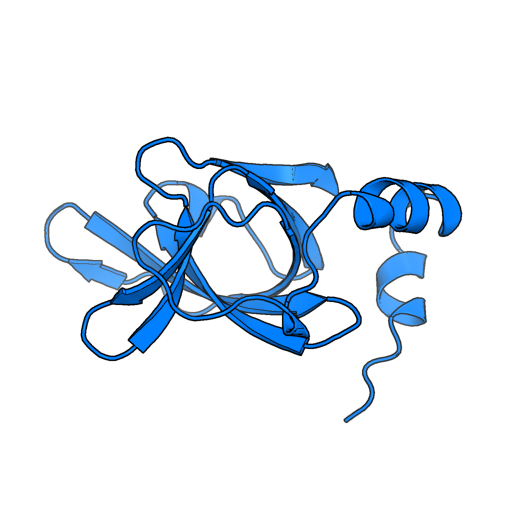1 96 ? 4.613 7.977 2.176 1.00 94.81 96 ILE A N 1
ATOM 745 C CA . ILE A 1 96 ? 5.392 7.847 3.409 1.00 94.81 96 ILE A CA 1
ATOM 746 C C . ILE A 1 96 ? 5.290 6.403 3.885 1.00 94.81 96 ILE A C 1
ATOM 748 O O . ILE A 1 96 ? 4.187 5.867 4.008 1.00 94.81 96 ILE A O 1
ATOM 752 N N . PHE A 1 97 ? 6.433 5.797 4.198 1.00 95.44 97 PHE A N 1
ATOM 753 C CA . PHE A 1 97 ? 6.502 4.506 4.872 1.00 95.44 97 PHE A CA 1
ATOM 754 C C . PHE A 1 97 ? 6.957 4.730 6.314 1.00 95.44 97 PHE A C 1
ATOM 756 O O . PHE A 1 97 ? 8.119 5.046 6.566 1.00 95.44 97 PHE A O 1
ATOM 763 N N . SER A 1 98 ? 6.032 4.663 7.271 1.00 93.69 98 SER A N 1
ATOM 764 C CA . SER A 1 98 ? 6.309 5.000 8.672 1.00 93.69 98 SER A CA 1
ATOM 765 C C . SER A 1 98 ? 5.390 4.254 9.630 1.00 93.69 98 SER A C 1
ATOM 767 O O . SER A 1 98 ? 4.367 3.697 9.235 1.00 93.69 98 SER A O 1
ATOM 769 N N . TYR A 1 99 ? 5.718 4.296 10.919 1.00 91.88 99 TYR A N 1
ATOM 770 C CA . TYR A 1 99 ? 4.811 3.808 11.950 1.00 91.88 99 TYR A CA 1
ATOM 771 C C . TYR A 1 99 ? 3.596 4.736 12.099 1.00 91.88 99 TYR A C 1
ATOM 773 O O . TYR A 1 99 ? 3.746 5.954 12.183 1.00 91.88 9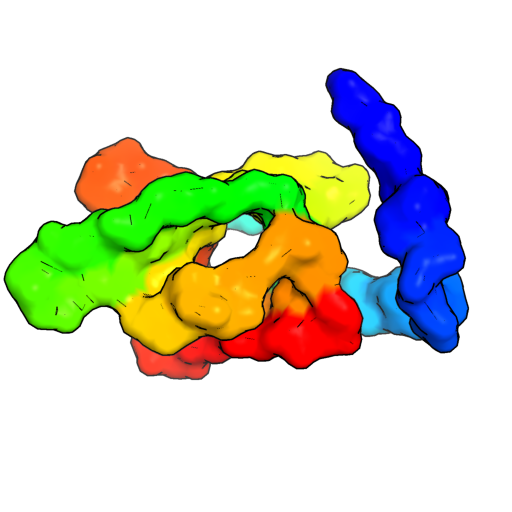9 TYR A O 1
ATOM 781 N N . GLN A 1 100 ? 2.404 4.146 12.146 1.00 87.81 100 GLN A N 1
ATOM 782 C CA . GLN A 1 100 ? 1.124 4.773 12.464 1.00 87.81 100 GLN A CA 1
ATOM 783 C C . GLN A 1 100 ? 0.438 3.921 13.534 1.00 87.81 100 GLN A C 1
ATOM 785 O O . GLN A 1 100 ? 0.128 2.758 13.288 1.00 87.81 100 GLN A O 1
ATOM 790 N N . LYS A 1 101 ? 0.215 4.478 14.733 1.00 86.19 101 LYS A N 1
ATOM 791 C CA . LYS A 1 101 ? -0.354 3.747 15.887 1.00 86.19 101 LYS A CA 1
ATOM 792 C C . LYS A 1 101 ? 0.295 2.357 16.085 1.00 86.19 101 LYS A C 1
ATOM 794 O O . LYS A 1 101 ? -0.400 1.355 16.198 1.00 86.19 101 LYS A O 1
ATOM 799 N N . ASN A 1 102 ? 1.632 2.310 16.079 1.00 88.50 102 ASN A N 1
ATOM 800 C CA . ASN A 1 102 ? 2.481 1.106 16.179 1.00 88.50 102 ASN A CA 1
ATOM 801 C C . ASN A 1 102 ? 2.477 0.145 14.975 1.00 88.50 102 ASN A C 1
ATOM 803 O O . ASN A 1 102 ? 3.206 -0.842 14.998 1.00 88.50 102 ASN A O 1
ATOM 807 N N . ASN A 1 103 ? 1.758 0.453 13.895 1.00 89.12 103 ASN A N 1
ATOM 808 C CA . ASN A 1 103 ? 1.787 -0.336 12.664 1.00 89.12 103 ASN A CA 1
ATOM 809 C C . ASN A 1 103 ? 2.705 0.313 11.631 1.00 89.12 103 ASN A C 1
ATOM 811 O O . ASN A 1 103 ? 2.536 1.488 11.307 1.00 89.12 103 ASN A O 1
ATOM 815 N N . LEU A 1 104 ? 3.663 -0.439 11.093 1.00 93.56 104 LEU A N 1
ATOM 816 C CA . LEU A 1 104 ? 4.479 0.023 9.974 1.00 93.56 104 LEU A CA 1
ATOM 817 C C . LEU A 1 104 ? 3.651 -0.045 8.685 1.00 93.56 104 LEU A C 1
ATOM 819 O O . LEU A 1 104 ? 3.327 -1.135 8.214 1.00 93.56 104 LEU A O 1
ATOM 823 N N . VAL A 1 105 ? 3.299 1.118 8.134 1.00 95.69 105 VAL A N 1
ATOM 824 C CA . VAL A 1 105 ? 2.394 1.228 6.984 1.00 95.69 105 VAL A CA 1
ATOM 825 C C . VAL A 1 105 ? 2.939 2.179 5.928 1.00 95.69 105 VAL A C 1
ATOM 827 O O . VAL A 1 105 ? 3.586 3.186 6.227 1.00 95.69 105 VAL A O 1
ATOM 830 N N . LEU A 1 106 ? 2.642 1.862 4.673 1.00 97.12 106 LEU A N 1
ATOM 831 C CA . LEU A 1 106 ? 2.756 2.771 3.543 1.00 97.12 106 LEU A CA 1
ATOM 832 C C . LEU A 1 106 ? 1.465 3.587 3.444 1.00 97.12 106 LEU A C 1
ATOM 834 O O . LEU A 1 106 ? 0.380 3.049 3.631 1.00 97.12 106 LEU A O 1
ATOM 838 N N . ARG A 1 107 ? 1.553 4.882 3.160 1.00 95.50 107 ARG A N 1
ATOM 839 C CA . ARG A 1 107 ? 0.379 5.755 3.004 1.00 95.50 107 ARG A CA 1
ATOM 840 C C . ARG A 1 107 ? 0.708 6.965 2.146 1.00 95.50 107 ARG A C 1
ATOM 842 O O . ARG A 1 107 ? 1.878 7.318 2.002 1.00 95.50 107 ARG A O 1
ATOM 849 N N . ALA A 1 108 ? -0.314 7.647 1.640 1.00 94.19 108 ALA A N 1
ATOM 850 C CA . ALA A 1 108 ? -0.134 8.983 1.087 1.00 94.19 108 ALA A CA 1
ATOM 851 C C . ALA A 1 108 ? 0.409 9.946 2.164 1.00 94.19 108 ALA A C 1
ATOM 853 O O . ALA A 1 108 ? -0.047 9.955 3.315 1.00 94.19 108 ALA A O 1
ATOM 854 N N . GLY A 1 109 ? 1.427 10.734 1.808 1.00 86.12 109 GLY A N 1
ATOM 855 C CA . GLY A 1 109 ? 1.878 11.859 2.622 1.00 86.12 109 GLY A CA 1
ATOM 856 C C . GLY A 1 109 ? 0.915 13.047 2.537 1.00 86.12 109 GLY A C 1
ATOM 857 O O . GLY A 1 109 ? -0.054 13.023 1.789 1.00 86.12 109 GLY A O 1
ATOM 858 N N . LYS A 1 110 ? 1.208 14.147 3.245 1.00 87.44 110 LYS A N 1
ATOM 859 C CA . LYS A 1 110 ? 0.371 15.370 3.207 1.00 87.44 110 LYS A CA 1
ATOM 860 C C . LYS A 1 110 ? 0.188 15.942 1.790 1.00 87.44 110 LYS A C 1
ATOM 862 O O . LYS A 1 110 ? -0.824 16.573 1.510 1.00 87.44 110 LYS A O 1
ATOM 867 N N . ARG A 1 111 ? 1.192 15.762 0.927 1.00 89.00 111 ARG A N 1
ATOM 868 C CA . ARG A 1 111 ? 1.165 16.130 -0.502 1.00 89.00 111 ARG A CA 1
ATOM 869 C C . ARG A 1 111 ? 1.064 14.909 -1.420 1.00 89.00 111 ARG A C 1
ATOM 871 O O . ARG A 1 111 ? 1.082 15.067 -2.632 1.00 89.00 111 ARG A O 1
ATOM 878 N N . GLY A 1 112 ? 1.004 13.720 -0.827 1.00 92.56 112 GLY A N 1
ATOM 879 C CA . GLY A 1 112 ? 0.971 12.467 -1.552 1.00 92.56 112 GLY A CA 1
ATOM 880 C C . GLY A 1 112 ? -0.398 12.177 -2.119 1.00 92.56 112 GLY A C 1
ATOM 881 O O . GLY A 1 112 ? -1.415 12.668 -1.629 1.00 92.56 112 GLY A O 1
ATOM 882 N N . LYS A 1 113 ? -0.400 11.360 -3.163 1.00 94.31 113 LYS A N 1
ATOM 883 C CA . LYS A 1 113 ? -1.611 10.947 -3.854 1.00 94.31 113 LYS A CA 1
ATOM 884 C C . LYS A 1 113 ? -1.482 9.497 -4.281 1.00 94.31 113 LYS A C 1
ATOM 886 O O . LYS A 1 113 ? -0.461 9.105 -4.843 1.00 94.31 113 LYS A O 1
ATOM 891 N N . ALA A 1 114 ? -2.527 8.725 -4.021 1.00 96.19 114 ALA A N 1
ATOM 892 C CA . ALA A 1 114 ? -2.709 7.408 -4.598 1.00 96.19 114 ALA A CA 1
ATOM 893 C C . ALA A 1 114 ? -3.711 7.503 -5.754 1.00 96.19 114 ALA A C 1
ATOM 895 O O . ALA A 1 114 ? -4.784 8.092 -5.612 1.00 96.19 114 ALA A O 1
ATOM 896 N N . GLU A 1 115 ? -3.368 6.930 -6.903 1.00 95.81 115 GLU A N 1
ATOM 897 C CA . GLU A 1 115 ? -4.216 6.922 -8.095 1.00 95.81 115 GLU A CA 1
ATOM 898 C C . GLU A 1 115 ? -4.288 5.519 -8.683 1.00 95.81 115 GLU A C 1
ATOM 900 O O . GLU A 1 115 ? -3.267 4.848 -8.835 1.00 95.81 115 GLU A O 1
ATOM 905 N N . LYS A 1 116 ? -5.493 5.082 -9.059 1.00 94.25 116 LYS A N 1
ATOM 906 C CA . LYS A 1 116 ? -5.652 3.866 -9.855 1.00 94.25 116 LYS A CA 1
ATOM 907 C C . LYS A 1 116 ? -5.161 4.142 -11.274 1.00 94.25 116 LYS A C 1
ATOM 909 O O . LYS A 1 116 ? -5.635 5.075 -11.917 1.00 94.25 116 LYS A O 1
ATOM 914 N N . VAL A 1 117 ? -4.260 3.300 -11.758 1.00 93.19 117 VAL A N 1
ATOM 915 C CA . VAL A 1 117 ? -3.652 3.396 -13.094 1.00 93.19 117 VAL A CA 1
ATOM 916 C C . VAL A 1 117 ? -3.811 2.115 -13.920 1.00 93.19 117 VAL A C 1
ATOM 918 O O . VAL A 1 117 ? -3.408 2.088 -15.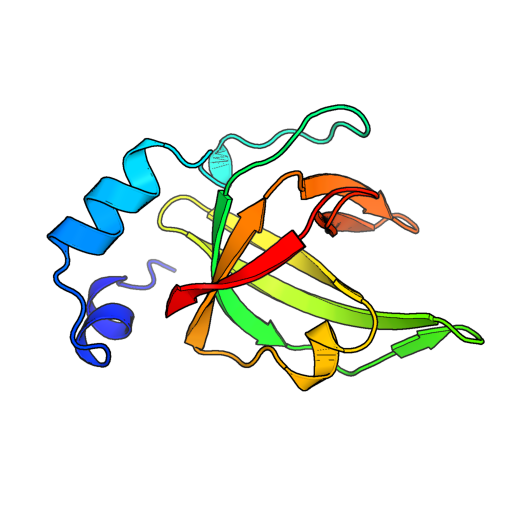079 1.00 93.19 117 VAL A O 1
ATOM 921 N N . GLY A 1 118 ? -4.411 1.067 -13.345 1.00 82.06 118 GLY A N 1
ATOM 922 C CA . GLY A 1 118 ? -4.707 -0.210 -13.998 1.00 82.06 118 GLY A CA 1
ATOM 923 C C . GLY A 1 118 ? -5.626 -1.088 -13.166 1.00 82.06 118 GLY A C 1
ATOM 924 O O . GLY A 1 118 ? -5.815 -0.792 -11.962 1.00 82.06 118 GLY A O 1
#

Secondary structure (DSSP, 8-state):
----HHHHHTTSSS-HHHHHHHHTTSPPGGG---EEEEEEEEEEEEEEEPPPEEETTEEEEEEEEE-SS-EEEEEEETTHHHH--TT-EEEEEEEEEEEETTEEEEEEEEEEEEEE--

pLDDT: mean 83.02, std 18.64, range [32.09, 98.19]

Organism: Zingiber officinale (NCBI:txid94328)

Foldseek 3Di:
DQDPPVVLPVVDPDDPVNVVVVQVVADAPLRDDADQPDFHWHKWFFAAKADWDDDDPKIKTWTWIHDNRDIFIAIDTDCCSVPDDGSFIKTKGRWHQHDDPNGGHIYADPPMDIDGPD

Radius of gyration: 13.92 Å; chains: 1; bounding box: 28×34×39 Å

Sequence (118 aa):
MNMNFYYILSNNNLSFLDYYIHMRRATQLKGIVPAATNTVNTQFILLEKGSIAQDGKEMTCLALVADATASVHFQMWGSECKTFEPGNIIHLADGIFSYQKNNLVLRAGKRGKAEKVG